Protein AF-A0A091WRV5-F1 (afdb_monomer)

Solvent-accessible surface area (backbone atoms only — not comparable to full-atom values): 3549 Å² total; per-residue (Å²): 136,91,70,58,67,80,52,42,61,58,56,76,67,48,55,56,68,57,35,25,69,76,66,73,39,79,58,78,54,47,78,43,84,79,87,67,79,48,99,79,50,61,59,19,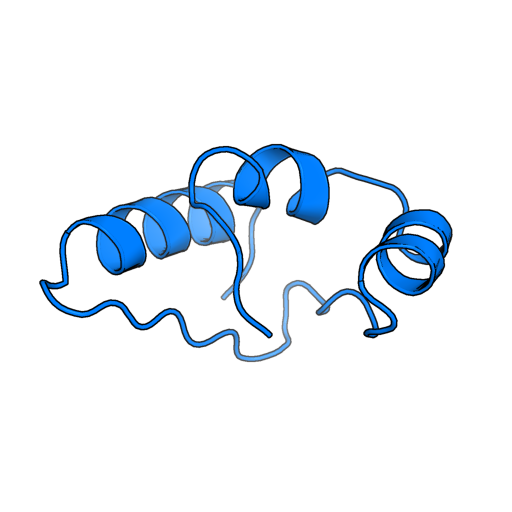54,52,45,47,54,51,41,43,73,78,56,38,87

Foldseek 3Di:
DDDDLVCLLVLLVDDQVVNCVVVVDGRDDLAGDDAFDDPVCPSSVSSVVSSVVVNRD

Radius of gyration: 10.83 Å; Cα contacts (8 Å, |Δi|>4): 48; chains: 1; bounding box: 20×31×21 Å

Organism: Opisthocomus hoazin (NCBI:txid30419)

Structure (mmCIF, N/CA/C/O backbone):
data_AF-A0A091WRV5-F1
#
_entry.id   AF-A0A091WRV5-F1
#
loop_
_atom_site.group_PDB
_atom_site.id
_atom_site.type_symbol
_atom_site.label_atom_id
_atom_site.label_alt_id
_atom_site.label_comp_id
_atom_site.label_asym_id
_atom_site.label_entity_id
_atom_site.label_seq_id
_atom_site.pdbx_PDB_ins_code
_atom_site.Cartn_x
_atom_site.Cartn_y
_atom_site.Cartn_z
_atom_site.occupancy
_atom_site.B_iso_or_equiv
_atom_site.auth_seq_id
_atom_site.auth_comp_id
_atom_site.auth_asym_id
_atom_site.auth_atom_id
_atom_site.pdbx_PDB_model_num
ATOM 1 N N . VAL A 1 1 ? -3.889 1.871 -10.406 1.00 62.91 1 VAL A N 1
ATOM 2 C CA . VAL A 1 1 ? -2.437 2.129 -10.528 1.00 62.91 1 VAL A CA 1
ATOM 3 C C . VAL A 1 1 ? -1.676 0.897 -10.092 1.00 62.91 1 VAL A C 1
ATOM 5 O O . VAL A 1 1 ? -2.159 0.179 -9.223 1.00 62.91 1 VAL A O 1
ATOM 8 N N . TYR A 1 2 ? -0.562 0.599 -10.756 1.00 69.69 2 TYR A N 1
ATOM 9 C CA . TYR A 1 2 ? 0.288 -0.531 -10.401 1.00 69.69 2 TYR A CA 1
ATOM 10 C C . TYR A 1 2 ? 1.364 -0.051 -9.430 1.00 69.69 2 TYR A C 1
ATOM 12 O O . TYR A 1 2 ? 2.155 0.814 -9.786 1.00 69.69 2 TYR A O 1
ATOM 20 N N . PHE A 1 3 ? 1.373 -0.611 -8.222 1.00 72.44 3 PHE A N 1
ATOM 21 C CA . PHE A 1 3 ? 2.376 -0.329 -7.202 1.00 72.44 3 PHE A CA 1
ATOM 22 C C . PHE A 1 3 ? 3.227 -1.574 -6.948 1.00 72.44 3 PHE A C 1
ATOM 24 O O . PHE A 1 3 ? 2.681 -2.626 -6.586 1.00 72.44 3 PHE A O 1
ATOM 31 N N . PRO A 1 4 ? 4.556 -1.489 -7.099 1.00 79.75 4 PRO A N 1
ATOM 32 C CA . PRO A 1 4 ? 5.457 -2.481 -6.536 1.00 79.75 4 PRO A CA 1
ATOM 33 C C . PRO A 1 4 ? 5.265 -2.545 -5.016 1.00 79.75 4 PRO A C 1
ATOM 35 O O . PRO A 1 4 ? 5.169 -1.520 -4.351 1.00 79.75 4 PRO A O 1
ATOM 38 N N . VAL A 1 5 ? 5.238 -3.749 -4.438 1.00 75.25 5 VAL A N 1
ATOM 39 C CA . VAL A 1 5 ? 5.041 -3.911 -2.980 1.00 75.25 5 VAL A CA 1
ATOM 40 C C . VAL A 1 5 ? 6.146 -3.228 -2.169 1.00 75.25 5 VAL A C 1
ATOM 42 O O . VAL A 1 5 ? 5.869 -2.751 -1.076 1.00 75.25 5 VAL A O 1
ATOM 45 N N . GLY A 1 6 ? 7.372 -3.159 -2.701 1.00 79.06 6 GLY A N 1
ATOM 46 C CA . GLY A 1 6 ? 8.484 -2.462 -2.047 1.00 79.06 6 GLY A CA 1
ATOM 47 C C . GLY A 1 6 ? 8.276 -0.949 -1.963 1.00 79.06 6 GLY A C 1
ATOM 48 O O . GLY A 1 6 ? 8.531 -0.361 -0.922 1.00 79.06 6 GLY A O 1
ATOM 49 N N . GLU A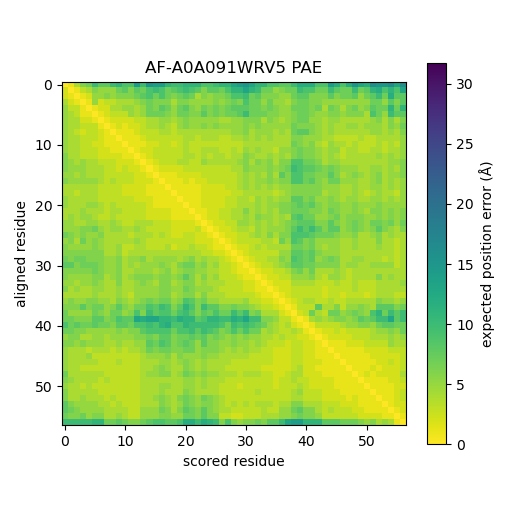 1 7 ? 7.733 -0.343 -3.018 1.00 82.81 7 GLU A N 1
ATOM 50 C CA . GLU A 1 7 ? 7.482 1.104 -3.085 1.00 82.81 7 GLU A CA 1
ATOM 51 C C . GLU A 1 7 ? 6.172 1.504 -2.400 1.00 82.81 7 GLU A C 1
ATOM 53 O O . GLU A 1 7 ? 6.001 2.654 -2.015 1.00 82.81 7 GLU A O 1
ATOM 58 N N . LEU A 1 8 ? 5.237 0.565 -2.220 1.00 83.31 8 LEU A N 1
ATOM 59 C CA . LEU A 1 8 ? 3.941 0.844 -1.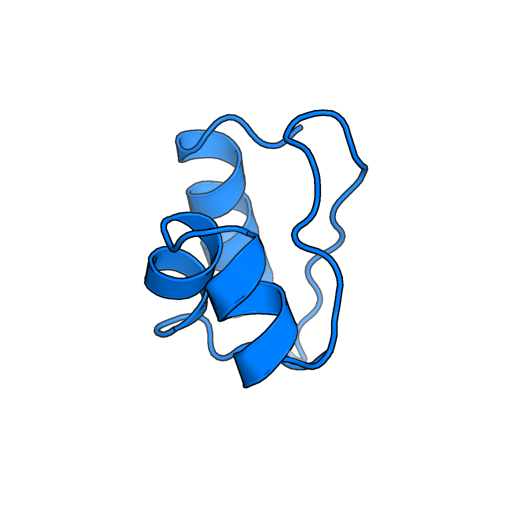604 1.00 83.31 8 LEU A CA 1
ATOM 60 C C . LEU A 1 8 ? 4.080 1.421 -0.190 1.00 83.31 8 LEU A C 1
ATOM 62 O O . LEU A 1 8 ? 3.323 2.313 0.177 1.00 83.31 8 LEU A O 1
ATOM 66 N N . VAL A 1 9 ? 5.022 0.910 0.607 1.00 81.81 9 VAL A N 1
ATOM 67 C CA . VAL A 1 9 ? 5.226 1.379 1.986 1.00 81.81 9 VAL A CA 1
ATOM 68 C C . VAL A 1 9 ? 5.691 2.832 1.985 1.00 81.81 9 VAL A C 1
ATOM 70 O O . VAL A 1 9 ? 5.093 3.663 2.661 1.00 81.81 9 VAL 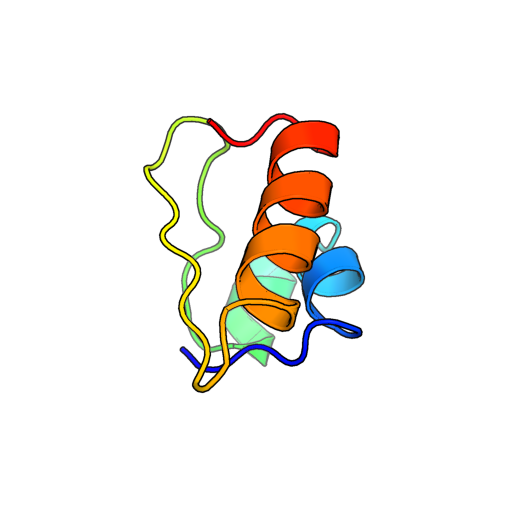A O 1
ATOM 73 N N . GLU A 1 10 ? 6.693 3.145 1.165 1.00 86.50 10 GLU A N 1
ATOM 74 C CA . GLU A 1 10 ? 7.209 4.506 1.009 1.00 86.50 10 GLU A CA 1
ATOM 75 C C . GLU A 1 10 ? 6.129 5.444 0.457 1.00 86.50 10 GLU A C 1
ATOM 77 O O . GLU A 1 10 ? 5.942 6.553 0.951 1.00 86.50 10 GLU A O 1
ATOM 82 N N . ALA A 1 11 ? 5.346 4.977 -0.515 1.00 85.62 11 ALA A N 1
ATOM 83 C CA . ALA A 1 11 ? 4.282 5.758 -1.127 1.00 85.62 11 ALA A CA 1
ATOM 84 C C . ALA A 1 11 ? 3.080 6.001 -0.203 1.00 85.62 11 ALA A C 1
ATOM 86 O O . ALA A 1 11 ? 2.421 7.027 -0.313 1.00 85.62 11 ALA A O 1
ATOM 87 N N . LEU A 1 12 ? 2.776 5.095 0.726 1.00 83.00 12 LEU A N 1
ATOM 88 C CA . LEU A 1 12 ? 1.729 5.321 1.728 1.00 83.00 12 LEU A CA 1
ATOM 89 C C . LEU A 1 12 ? 2.203 6.191 2.904 1.00 83.00 12 LEU A C 1
ATOM 91 O O . LEU A 1 12 ? 1.376 6.613 3.713 1.00 83.00 12 LEU A O 1
ATOM 95 N N . GLN A 1 13 ? 3.508 6.449 3.013 1.00 84.38 13 GLN A N 1
ATOM 96 C CA . GLN A 1 13 ? 4.111 7.291 4.050 1.00 84.38 13 GLN A CA 1
ATOM 97 C C . GLN A 1 13 ? 4.573 8.663 3.542 1.00 84.38 13 GLN A C 1
ATOM 99 O O . GLN A 1 13 ? 4.849 9.538 4.362 1.00 84.38 13 GLN A O 1
ATOM 104 N N . MET A 1 14 ? 4.668 8.862 2.225 1.00 87.69 14 MET A N 1
ATOM 105 C CA . MET A 1 14 ? 5.050 10.146 1.635 1.00 87.69 14 MET A CA 1
ATOM 106 C C . MET A 1 14 ? 3.941 11.195 1.747 1.00 87.69 14 MET A C 1
ATOM 108 O O . MET A 1 14 ? 2.789 10.889 2.062 1.00 87.69 14 MET A O 1
ATOM 112 N N . ASP A 1 15 ? 4.298 12.445 1.460 1.00 88.62 15 ASP A N 1
ATOM 113 C CA . ASP A 1 15 ? 3.338 13.540 1.474 1.00 88.62 15 ASP A CA 1
ATOM 114 C C . ASP A 1 15 ? 2.272 13.359 0.369 1.00 88.62 15 ASP A C 1
ATOM 116 O O . ASP A 1 15 ? 2.611 12.983 -0.760 1.00 88.62 15 ASP A O 1
ATOM 120 N N . PRO A 1 16 ? 0.984 13.648 0.638 1.00 86.50 16 PRO A N 1
ATOM 121 C CA . PRO A 1 16 ? -0.077 13.552 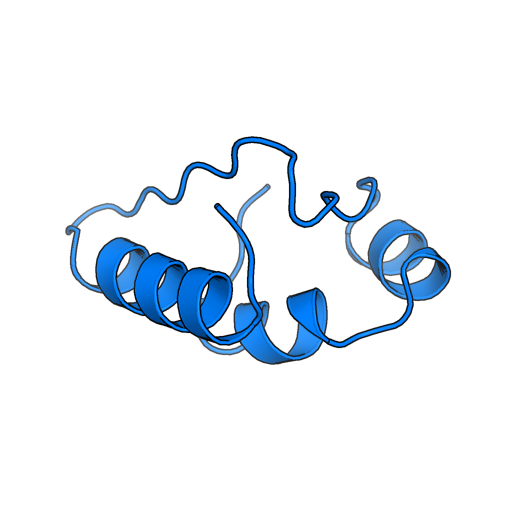-0.361 1.00 86.50 16 PRO A CA 1
ATOM 122 C C . PRO A 1 16 ? 0.182 14.365 -1.636 1.00 86.50 16 PRO A C 1
ATOM 124 O O . PRO A 1 16 ? -0.287 13.973 -2.711 1.00 86.50 16 PRO A O 1
ATOM 127 N N . ALA A 1 17 ? 0.895 15.493 -1.532 1.00 88.19 17 ALA A N 1
ATOM 128 C CA . ALA A 1 17 ? 1.282 16.299 -2.684 1.00 88.19 17 ALA A CA 1
ATOM 129 C C . ALA A 1 17 ? 2.324 15.569 -3.546 1.00 88.19 17 ALA A C 1
ATOM 131 O O . ALA A 1 17 ? 2.140 15.460 -4.758 1.00 88.19 17 ALA A O 1
ATOM 132 N N . GLU A 1 18 ? 3.348 14.985 -2.919 1.00 89.44 18 GLU A N 1
ATOM 133 C CA . GLU A 1 18 ? 4.396 14.228 -3.611 1.00 89.44 18 GLU A CA 1
ATOM 134 C C . GLU A 1 18 ? 3.842 12.939 -4.235 1.00 89.44 18 GLU A C 1
ATOM 136 O O . GLU A 1 18 ? 4.155 12.613 -5.381 1.00 89.44 18 GLU A O 1
ATOM 141 N N . PHE A 1 19 ? 2.946 12.237 -3.532 1.00 88.62 19 PHE A N 1
ATOM 142 C CA . PHE A 1 19 ? 2.259 11.062 -4.071 1.00 88.62 19 PHE A CA 1
ATOM 143 C C . PHE A 1 19 ? 1.489 11.408 -5.348 1.00 88.62 19 PHE A C 1
ATOM 145 O O . PHE A 1 19 ? 1.547 10.681 -6.344 1.00 88.62 19 PHE A O 1
ATOM 152 N N . LYS A 1 20 ? 0.790 12.548 -5.338 1.00 87.88 20 LYS A N 1
ATOM 153 C CA . LYS A 1 20 ? 0.046 13.018 -6.502 1.00 87.88 20 LYS A CA 1
ATOM 154 C C . LYS A 1 20 ? 0.960 13.388 -7.658 1.00 87.88 20 LYS A C 1
ATOM 156 O O . LYS A 1 20 ? 0.606 13.072 -8.785 1.00 87.88 20 LYS A O 1
ATOM 161 N N . GLU A 1 21 ? 2.110 14.000 -7.415 1.00 89.81 21 GLU A N 1
ATOM 162 C CA . GLU A 1 21 ? 3.067 14.305 -8.483 1.00 89.81 21 GLU A CA 1
ATOM 163 C C . GLU A 1 21 ? 3.721 13.046 -9.062 1.00 89.81 21 GLU A C 1
ATOM 165 O O . GLU A 1 21 ? 3.793 12.901 -10.282 1.00 89.81 21 GLU A O 1
ATOM 170 N N . ARG A 1 22 ? 4.143 12.098 -8.216 1.00 87.00 22 ARG A N 1
ATOM 171 C CA . ARG A 1 22 ? 4.823 10.873 -8.670 1.00 87.00 22 ARG A CA 1
ATOM 172 C C . ARG A 1 22 ? 3.898 9.890 -9.374 1.00 87.00 22 ARG A C 1
ATOM 174 O O . ARG A 1 22 ? 4.264 9.323 -10.399 1.00 87.00 22 ARG A O 1
ATOM 181 N N . TYR A 1 23 ? 2.714 9.660 -8.811 1.00 84.31 23 TYR A N 1
ATOM 182 C CA . TYR A 1 23 ? 1.796 8.617 -9.281 1.00 84.31 23 TYR A CA 1
ATOM 183 C C . TYR A 1 23 ? 0.628 9.169 -10.089 1.00 84.31 23 TYR A C 1
ATOM 185 O O . TYR A 1 23 ? -0.208 8.401 -10.569 1.00 84.31 23 TYR A O 1
ATOM 193 N N . ASN A 1 24 ? 0.558 10.495 -10.235 1.00 85.94 24 ASN A N 1
ATOM 194 C CA . ASN A 1 24 ? -0.533 11.202 -10.896 1.00 85.94 24 ASN A CA 1
ATOM 195 C C . ASN A 1 24 ? -1.916 10.799 -10.350 1.00 85.94 24 ASN A C 1
ATOM 197 O O . ASN A 1 24 ? -2.919 10.788 -11.064 1.00 85.94 24 ASN A O 1
ATOM 201 N N . GLN A 1 25 ? -1.962 10.422 -9.069 1.00 83.06 25 GLN A N 1
ATOM 202 C CA . GLN A 1 25 ? -3.142 9.894 -8.402 1.00 83.06 25 GLN A CA 1
ATOM 203 C C . GLN A 1 25 ? -3.269 10.508 -7.012 1.00 83.06 25 GLN A C 1
ATOM 205 O O . GLN A 1 25 ? -2.278 10.787 -6.352 1.00 83.06 25 GLN A O 1
ATOM 210 N N . LYS A 1 26 ? -4.495 10.740 -6.546 1.00 85.69 26 LYS A N 1
ATOM 211 C CA . LYS A 1 26 ? -4.706 11.254 -5.192 1.00 85.69 26 LYS A CA 1
ATOM 212 C C . LYS A 1 26 ? -4.340 10.175 -4.169 1.00 85.69 26 LYS A C 1
ATOM 214 O O . LYS A 1 26 ? -4.766 9.031 -4.323 1.00 85.69 26 LYS A O 1
ATOM 219 N N . MET A 1 27 ? -3.589 10.558 -3.136 1.00 86.19 27 MET A N 1
ATOM 220 C CA . MET A 1 27 ? -3.318 9.679 -2.002 1.00 86.19 27 MET A CA 1
ATOM 221 C C . MET A 1 27 ? -4.649 9.282 -1.343 1.00 86.19 27 MET A C 1
ATOM 223 O O . MET A 1 27 ? -5.464 10.173 -1.072 1.00 86.19 27 MET A O 1
ATOM 227 N N . PRO A 1 28 ? -4.906 7.979 -1.137 1.00 85.69 28 PRO A N 1
ATOM 228 C CA . PRO A 1 28 ? -6.122 7.536 -0.470 1.00 85.69 28 PRO A CA 1
ATOM 229 C C . PRO A 1 28 ? -6.136 8.036 0.976 1.00 85.69 28 PRO A C 1
ATOM 231 O O . PRO A 1 28 ? -5.092 8.113 1.627 1.00 85.69 28 PRO A O 1
ATOM 234 N N . ALA A 1 29 ? -7.314 8.378 1.493 1.00 85.69 29 ALA A N 1
ATOM 235 C CA . ALA A 1 29 ? -7.480 8.585 2.922 1.00 85.69 29 ALA A CA 1
ATOM 236 C C . ALA A 1 29 ? -7.477 7.236 3.653 1.00 85.69 29 ALA A C 1
ATOM 238 O O . ALA A 1 29 ? -7.767 6.191 3.076 1.00 85.69 29 ALA A O 1
ATOM 239 N N . LYS A 1 30 ? -7.203 7.257 4.959 1.00 83.44 30 LYS A N 1
ATOM 240 C CA . LYS A 1 30 ? -7.243 6.049 5.802 1.00 83.44 30 LYS A CA 1
ATOM 241 C C . LYS A 1 30 ? -8.616 5.369 5.838 1.00 83.44 30 LYS A C 1
ATOM 243 O O . LYS A 1 30 ? -8.691 4.169 6.055 1.00 83.44 30 LYS A O 1
ATOM 248 N N . SER A 1 31 ? -9.672 6.147 5.626 1.00 84.19 31 SER A N 1
ATOM 249 C CA . SER A 1 31 ? -11.069 5.718 5.557 1.00 84.19 31 SER A CA 1
ATOM 250 C C . SER A 1 31 ? -11.546 5.392 4.139 1.00 84.19 31 SER A C 1
ATOM 252 O O . SER A 1 31 ? -12.692 4.975 3.973 1.00 84.19 31 SER A O 1
ATOM 254 N N . ASP A 1 32 ? -10.716 5.618 3.117 1.00 85.25 32 ASP A N 1
ATOM 255 C CA . ASP A 1 32 ? -11.077 5.270 1.748 1.00 85.25 32 ASP A CA 1
ATOM 256 C C . ASP A 1 32 ? -10.818 3.774 1.508 1.00 85.25 32 ASP A C 1
ATOM 258 O O . ASP A 1 32 ? -9.748 3.272 1.859 1.00 85.25 32 ASP A O 1
ATOM 262 N N . PRO A 1 33 ? -11.741 3.056 0.846 1.00 81.50 33 PRO A N 1
ATOM 263 C CA . PRO A 1 33 ? -11.554 1.643 0.554 1.00 81.50 33 PRO A CA 1
ATOM 264 C C . PRO A 1 33 ? -10.417 1.444 -0.460 1.00 81.50 33 PRO A C 1
ATOM 266 O O . PRO A 1 33 ? -10.520 1.841 -1.625 1.00 81.50 33 PRO A O 1
ATOM 269 N N . VAL A 1 34 ? -9.338 0.780 -0.033 1.00 82.62 34 VAL A N 1
ATOM 270 C CA . VAL A 1 34 ? -8.179 0.460 -0.883 1.00 82.6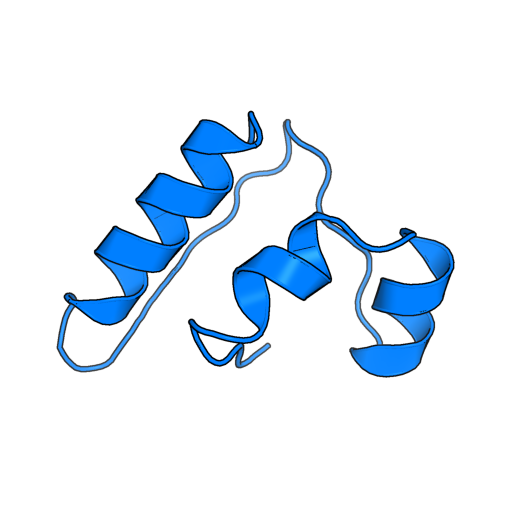2 34 VAL A CA 1
ATOM 271 C C . VAL A 1 34 ? -8.152 -1.033 -1.207 1.00 82.62 34 VAL A C 1
ATOM 273 O O . VAL A 1 34 ? -8.058 -1.881 -0.324 1.00 82.62 34 VAL A O 1
ATOM 276 N N . VAL A 1 35 ? -8.191 -1.371 -2.500 1.00 83.62 35 VAL A N 1
ATOM 277 C CA . VAL A 1 35 ? -8.166 -2.764 -2.972 1.00 83.62 35 VAL A CA 1
ATOM 278 C C . VAL A 1 35 ? -6.806 -3.098 -3.577 1.00 83.62 35 VAL A C 1
ATOM 280 O O . VAL A 1 35 ? -6.393 -2.515 -4.580 1.00 83.62 35 VAL A O 1
ATOM 283 N N . PHE A 1 36 ? -6.133 -4.099 -3.007 1.00 84.62 36 PHE A N 1
ATOM 284 C CA . PHE A 1 36 ? -4.870 -4.625 -3.524 1.00 84.62 36 PHE A CA 1
ATOM 285 C C . PHE A 1 36 ? -5.104 -5.928 -4.289 1.00 84.62 36 PHE A C 1
ATOM 287 O O . PHE A 1 36 ? -5.642 -6.892 -3.747 1.00 84.62 36 PHE A O 1
ATOM 294 N N . SER A 1 37 ? -4.638 -6.000 -5.535 1.00 82.12 37 SER A N 1
ATOM 295 C CA . SER A 1 37 ? -4.695 -7.218 -6.350 1.00 82.12 37 SER A CA 1
ATOM 296 C C . SER A 1 37 ? -3.317 -7.564 -6.911 1.00 82.12 37 SER A C 1
ATOM 298 O O . SER A 1 37 ? -2.505 -6.690 -7.210 1.00 82.12 37 SER A O 1
ATOM 300 N N . CYS A 1 38 ? -3.012 -8.857 -7.018 1.00 84.75 38 CYS A N 1
ATOM 301 C CA . CYS A 1 38 ? -1.826 -9.328 -7.725 1.00 84.75 38 CYS A CA 1
ATOM 302 C C . CYS A 1 38 ? -2.066 -10.718 -8.320 1.00 84.75 38 CYS A C 1
ATOM 304 O O . CYS A 1 38 ? -2.930 -11.454 -7.849 1.00 84.75 38 CYS A O 1
ATOM 306 N N . LEU A 1 39 ? -1.256 -11.091 -9.316 1.00 81.69 39 LEU A N 1
ATOM 307 C CA . LEU A 1 39 ? -1.417 -12.336 -10.082 1.00 81.69 39 LEU A CA 1
ATOM 308 C C . LEU A 1 39 ? -1.479 -13.608 -9.212 1.00 81.69 39 LEU A C 1
ATOM 310 O O . LEU A 1 39 ? -2.179 -14.548 -9.555 1.00 81.69 39 LEU A O 1
ATOM 314 N N . ALA A 1 40 ? -0.750 -13.638 -8.091 1.00 82.75 40 ALA A N 1
ATOM 315 C CA . ALA A 1 40 ? -0.601 -14.823 -7.237 1.00 82.75 40 ALA A CA 1
ATOM 316 C C . ALA A 1 40 ? -1.140 -14.63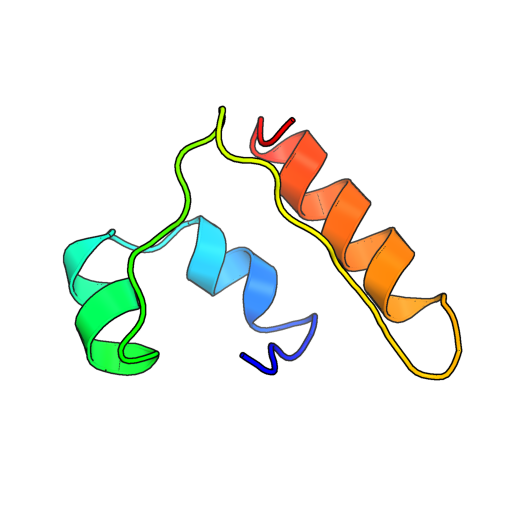8 -5.803 1.00 82.75 40 ALA A C 1
ATOM 318 O O . ALA A 1 40 ? -0.878 -15.470 -4.939 1.00 82.75 40 ALA A O 1
ATOM 319 N N . GLY A 1 41 ? -1.787 -13.512 -5.491 1.00 79.25 41 GLY A N 1
ATOM 320 C CA . GLY A 1 41 ? -2.304 -13.178 -4.151 1.00 79.25 41 GLY A CA 1
ATOM 321 C C . GLY A 1 41 ? -1.268 -12.904 -3.038 1.00 79.25 41 GLY A C 1
ATOM 322 O O . GLY A 1 41 ? -1.580 -12.238 -2.055 1.00 79.25 41 GLY A O 1
ATOM 323 N N . LYS A 1 42 ? -0.013 -13.361 -3.165 1.00 83.75 42 LYS A N 1
ATOM 324 C CA . LYS A 1 42 ? 1.024 -13.186 -2.120 1.00 83.75 42 LYS A CA 1
ATOM 325 C C . LYS A 1 42 ? 1.356 -11.714 -1.855 1.00 83.75 42 LYS A C 1
ATOM 327 O O . LYS A 1 42 ? 1.374 -11.260 -0.716 1.00 83.75 42 LYS A O 1
ATOM 332 N N . ARG A 1 43 ? 1.576 -10.966 -2.938 1.00 84.56 43 ARG A N 1
ATOM 333 C CA . 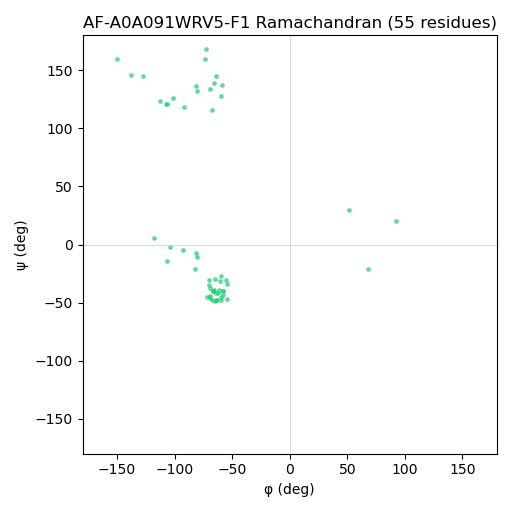ARG A 1 43 ? 1.955 -9.547 -2.902 1.00 84.56 43 ARG A CA 1
ATOM 334 C C . ARG A 1 43 ? 0.819 -8.643 -2.419 1.00 84.56 43 ARG A C 1
ATOM 336 O O . ARG A 1 43 ? 1.076 -7.708 -1.673 1.00 84.56 43 ARG A O 1
ATOM 343 N N . SER A 1 44 ? -0.429 -8.943 -2.789 1.00 86.19 44 SER A N 1
ATOM 344 C CA . SER A 1 44 ? -1.589 -8.166 -2.346 1.00 86.19 44 SER A CA 1
ATOM 345 C C . SER A 1 44 ? -1.872 -8.378 -0.862 1.00 86.19 44 SER A C 1
ATOM 347 O O . SER A 1 44 ? -2.215 -7.423 -0.179 1.00 86.19 44 SER A O 1
ATOM 349 N N . LYS A 1 45 ? -1.648 -9.589 -0.334 1.00 87.12 45 LYS A N 1
ATOM 350 C CA . LYS A 1 45 ? -1.753 -9.851 1.108 1.00 87.12 45 LYS A CA 1
ATOM 351 C C . LYS A 1 45 ? -0.711 -9.073 1.919 1.00 87.12 45 LYS A C 1
ATOM 353 O O . LYS A 1 45 ? -1.047 -8.532 2.966 1.00 87.12 45 LYS A O 1
ATOM 358 N N . GLN A 1 46 ? 0.533 -8.998 1.438 1.00 88.19 46 GLN A N 1
ATOM 359 C CA . GLN A 1 46 ? 1.567 -8.170 2.074 1.00 88.19 46 GLN A CA 1
ATOM 360 C C . GLN A 1 46 ? 1.212 -6.682 2.015 1.00 88.19 46 GLN A C 1
ATOM 362 O O . GLN A 1 46 ? 1.243 -6.014 3.041 1.00 88.19 46 GLN A O 1
ATOM 367 N N . ALA A 1 47 ? 0.818 -6.191 0.837 1.00 87.38 47 ALA A N 1
ATOM 368 C CA . ALA A 1 47 ? 0.375 -4.813 0.637 1.00 87.38 47 ALA A CA 1
ATOM 369 C C . ALA A 1 47 ? -0.765 -4.421 1.589 1.00 87.38 47 ALA A C 1
ATOM 371 O O . ALA A 1 47 ? -0.685 -3.389 2.251 1.00 87.38 47 ALA A O 1
ATOM 372 N N . LEU A 1 48 ? -1.775 -5.288 1.712 1.00 88.06 48 LEU A N 1
ATOM 373 C CA . LEU A 1 48 ? -2.876 -5.109 2.650 1.00 88.06 48 LEU A CA 1
ATOM 374 C C . LEU A 1 48 ? -2.370 -5.037 4.093 1.00 88.06 48 LEU A C 1
ATOM 376 O O . LEU A 1 48 ? -2.720 -4.105 4.800 1.00 88.06 48 LEU A O 1
ATOM 380 N N . GLY A 1 49 ? -1.502 -5.962 4.515 1.00 88.12 49 GLY A N 1
ATOM 381 C CA . GLY A 1 49 ? -0.938 -5.946 5.868 1.00 88.12 49 GLY A CA 1
ATOM 382 C C . GLY A 1 49 ? -0.193 -4.648 6.196 1.00 88.12 49 GLY A C 1
ATOM 383 O O . GLY A 1 49 ? -0.351 -4.109 7.292 1.00 88.12 49 GLY A O 1
ATOM 384 N N . PHE A 1 50 ? 0.570 -4.107 5.242 1.00 87.25 50 PHE A N 1
ATOM 385 C CA . PHE A 1 50 ? 1.248 -2.820 5.409 1.00 87.25 50 PHE A CA 1
ATOM 386 C C . PHE A 1 50 ? 0.264 -1.654 5.492 1.00 87.25 50 PHE A C 1
ATOM 388 O O . PHE A 1 50 ? 0.359 -0.848 6.414 1.00 87.25 50 PHE A O 1
ATOM 395 N N . ALA A 1 51 ? -0.712 -1.591 4.584 1.00 87.12 51 ALA A N 1
ATOM 396 C CA . ALA A 1 51 ? -1.742 -0.558 4.604 1.00 87.12 51 ALA A CA 1
ATOM 397 C C . ALA A 1 51 ? -2.542 -0.591 5.920 1.00 87.12 51 ALA A C 1
ATOM 399 O O . ALA A 1 51 ? -2.697 0.437 6.577 1.00 87.12 51 ALA A O 1
ATOM 400 N N . THR A 1 52 ? -2.946 -1.773 6.388 1.00 87.75 52 THR A N 1
ATOM 401 C CA . THR A 1 52 ? -3.623 -1.934 7.683 1.00 87.75 52 THR A CA 1
ATOM 402 C C . THR A 1 52 ? -2.740 -1.490 8.850 1.00 87.75 52 THR A C 1
ATOM 404 O O . THR A 1 52 ? -3.225 -0.822 9.758 1.00 87.75 52 THR A O 1
ATOM 407 N N . SER A 1 53 ? -1.434 -1.775 8.812 1.00 87.62 53 SER A N 1
ATOM 408 C CA . SER A 1 53 ? -0.482 -1.327 9.848 1.00 87.62 53 SER A CA 1
ATOM 409 C C . SER A 1 53 ? -0.328 0.199 9.891 1.00 87.62 53 SER A C 1
ATOM 411 O O . SER A 1 53 ? -0.086 0.770 10.950 1.00 87.62 53 SER A O 1
ATOM 413 N N . LEU A 1 54 ? -0.508 0.873 8.751 1.00 85.25 54 LEU A N 1
ATOM 414 C CA . LEU A 1 54 ? -0.529 2.336 8.640 1.00 85.25 54 LEU A CA 1
ATOM 415 C C . LEU A 1 54 ? -1.897 2.949 9.019 1.00 85.25 54 LEU A C 1
ATOM 417 O O . LEU A 1 54 ? -2.022 4.175 9.155 1.00 85.25 54 LEU A O 1
ATOM 421 N N . GLY A 1 55 ? -2.908 2.106 9.243 1.00 86.44 55 GLY A N 1
ATOM 422 C CA . GLY A 1 55 ? -4.254 2.486 9.664 1.00 86.44 55 GLY A CA 1
ATOM 423 C C . GLY A 1 55 ? -5.242 2.697 8.519 1.00 86.44 55 GLY A C 1
ATOM 424 O O . GLY A 1 55 ? -6.226 3.396 8.729 1.00 86.44 55 GLY A O 1
ATOM 425 N N . PHE A 1 56 ? -4.978 2.151 7.330 1.00 84.19 56 PHE A N 1
ATOM 426 C CA . PHE A 1 56 ? -5.951 2.109 6.235 1.00 84.19 56 PHE A CA 1
ATOM 427 C C . PHE A 1 56 ? -6.932 0.946 6.448 1.00 84.19 56 PHE A C 1
ATOM 429 O O . PHE A 1 56 ? -6.492 -0.177 6.727 1.00 84.19 56 PHE A O 1
ATOM 436 N N . SER A 1 57 ? -8.237 1.210 6.316 1.00 73.94 57 SER A N 1
ATOM 437 C CA . SER A 1 57 ? -9.324 0.240 6.538 1.00 73.94 57 SER A CA 1
ATOM 438 C C . SER A 1 57 ? -10.373 0.265 5.438 1.00 73.94 57 SER A C 1
ATOM 440 O O . SER A 1 57 ? -10.861 1.382 5.159 1.00 73.94 57 SER A O 1
#

Secondary structure (DSSP, 8-state):
----HHHHHHHHHS-HHHHHHHHSSPPPPTTS------TTSHHHHHHHHHHHHHT--

InterPro domains:
  IPR001763 Rhodanese-like domain [PS50206] (1-57)
  IPR036873 Rhodanese-like domain superfamily [G3DSA:3.40.250.10] (1-57)
  IPR036873 Rhodanese-like domain superfamily [SSF52821] (8-56)

Nearest PDB s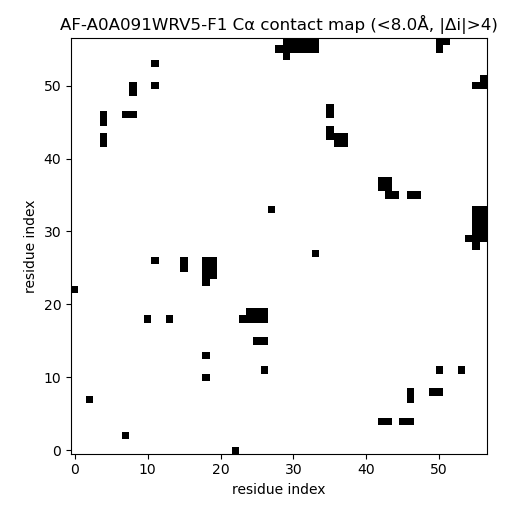tructures (foldseek):
  6hiv-assembly1_DT  TM=9.455E-01  e=3.178E-02  Trypanosoma brucei brucei
  6sgb-assembly1_DT  TM=9.421E-01  e=3.178E-02  Trypanosoma brucei brucei
  6k6r-assembly2_D  TM=8.504E-01  e=2.146E-02  Saccharomyces cerevisiae S288C
  7ane-assembly1_au  TM=8.648E-01  e=2.611E-02  Leishmania major
  7aor-assembly1_au  TM=8.740E-01  e=3.868E-02  Trypanosoma cruzi strain CL Brener

Mean predicted aligned error: 4.55 Å

pLDDT: mean 83.96, std 4.92, range [62.91, 89.81]

Sequence (57 aa):
VYFPVGELVEALQMDPAEFKERYNQKMPAKSDPVVFSCLAGKRSKQALGFATSLGFS